Protein AF-A0A180FPC4-F1 (afdb_monomer)

Sequence (93 aa):
MASVTAFIRVSKKSVQSANVRFRLPDGRSVQLFHKSELTVNPAHWDGKKQDIKAKVVCDAREKTKIANDVPARKNLILEIYNSAPDKSALTSE

Mean predicted aligned error: 5.38 Å

Solvent-accessible surface area (backbone atoms only — not comparable to full-atom values): 5682 Å² total; per-residue (Å²): 131,70,51,66,46,56,46,72,72,78,94,54,94,81,52,71,64,28,46,41,27,38,36,39,45,44,82,95,83,41,74,40,51,45,83,44,91,52,67,42,40,59,89,43,53,27,76,87,80,52,34,69,40,88,88,56,94,65,60,68,67,60,50,53,46,48,65,49,49,49,57,51,50,39,50,51,54,50,48,54,56,70,69,42,92,58,68,84,78,64,77,57,128

Structure (mmCIF, N/CA/C/O backbone):
data_AF-A0A180FPC4-F1
#
_entry.id   AF-A0A180FPC4-F1
#
loop_
_atom_site.group_PDB
_atom_site.id
_atom_site.type_symbol
_atom_site.label_atom_id
_atom_site.label_alt_id
_atom_site.label_comp_id
_atom_site.label_asym_id
_atom_site.label_entity_id
_atom_site.label_seq_id
_atom_site.pdbx_PDB_ins_code
_atom_site.Cartn_x
_atom_site.Cartn_y
_atom_site.Cartn_z
_atom_site.occupancy
_atom_site.B_iso_or_equiv
_atom_site.auth_seq_id
_atom_site.auth_comp_id
_atom_site.auth_asym_id
_atom_site.auth_atom_id
_atom_site.pdbx_PDB_model_num
ATOM 1 N N . MET A 1 1 ? 15.166 5.293 -7.773 1.00 67.81 1 MET A N 1
ATOM 2 C CA . MET A 1 1 ? 14.922 4.066 -6.989 1.00 67.81 1 MET A CA 1
ATOM 3 C C . MET A 1 1 ? 13.423 3.952 -6.809 1.00 67.81 1 MET A C 1
ATOM 5 O O . MET A 1 1 ? 12.833 4.861 -6.229 1.00 67.81 1 MET A O 1
ATOM 9 N N . ALA A 1 2 ? 12.817 2.911 -7.378 1.00 79.75 2 ALA A N 1
ATOM 10 C CA . ALA A 1 2 ? 11.388 2.667 -7.239 1.00 79.75 2 ALA A CA 1
ATOM 11 C C . ALA A 1 2 ? 11.034 2.459 -5.759 1.00 79.75 2 ALA A C 1
ATOM 13 O O . ALA A 1 2 ? 11.783 1.826 -5.016 1.00 79.75 2 ALA A O 1
ATOM 14 N N . SER A 1 3 ? 9.906 3.012 -5.322 1.00 87.94 3 SER A N 1
ATOM 15 C CA . SER A 1 3 ? 9.413 2.850 -3.950 1.00 87.94 3 SER A CA 1
ATOM 16 C C . SER A 1 3 ? 7.937 2.498 -3.984 1.00 87.94 3 SER A C 1
ATOM 18 O O . SER A 1 3 ? 7.199 3.041 -4.796 1.00 87.94 3 SER A O 1
ATOM 20 N N . VAL A 1 4 ? 7.488 1.586 -3.121 1.00 92.12 4 VAL A N 1
ATOM 21 C CA . VAL A 1 4 ? 6.079 1.173 -3.090 1.00 92.12 4 VAL A CA 1
ATOM 22 C C . VAL A 1 4 ? 5.355 1.886 -1.957 1.00 92.12 4 VAL A C 1
ATOM 24 O O . VAL A 1 4 ? 5.655 1.696 -0.778 1.00 92.12 4 VAL A O 1
ATOM 27 N N . THR A 1 5 ? 4.357 2.688 -2.314 1.00 93.19 5 THR A N 1
ATOM 28 C CA . THR A 1 5 ? 3.483 3.377 -1.357 1.00 93.19 5 THR A CA 1
ATOM 29 C C . THR A 1 5 ? 2.136 2.676 -1.270 1.00 93.19 5 THR A C 1
ATOM 31 O O . THR A 1 5 ? 1.503 2.450 -2.298 1.00 93.19 5 THR A O 1
ATOM 34 N N . ALA A 1 6 ? 1.681 2.360 -0.061 1.00 94.31 6 ALA A N 1
ATOM 35 C CA . ALA A 1 6 ? 0.349 1.827 0.192 1.00 94.31 6 ALA A CA 1
ATOM 36 C C . ALA A 1 6 ? -0.624 2.953 0.568 1.00 94.31 6 ALA A C 1
ATOM 38 O O . ALA A 1 6 ? -0.279 3.871 1.313 1.00 94.31 6 ALA A O 1
ATOM 39 N N . PHE A 1 7 ? -1.844 2.889 0.049 1.00 93.56 7 PHE A N 1
ATOM 40 C CA . PHE A 1 7 ? -2.890 3.881 0.268 1.00 93.56 7 PHE A CA 1
ATOM 41 C C . PHE A 1 7 ? -4.273 3.241 0.165 1.00 93.56 7 PHE A C 1
ATOM 43 O O . PHE A 1 7 ? -4.442 2.164 -0.397 1.00 93.56 7 PHE A O 1
ATOM 50 N N . ILE A 1 8 ? -5.290 3.932 0.665 1.00 93.19 8 ILE A N 1
ATOM 51 C CA . ILE A 1 8 ? -6.690 3.544 0.484 1.00 93.19 8 ILE A CA 1
ATOM 52 C C . ILE A 1 8 ? -7.414 4.616 -0.323 1.00 93.19 8 ILE A C 1
ATOM 54 O O . ILE A 1 8 ? -7.053 5.793 -0.289 1.00 93.19 8 ILE A O 1
ATOM 58 N N . ARG A 1 9 ? -8.459 4.215 -1.049 1.00 88.56 9 ARG A N 1
ATOM 59 C CA . ARG A 1 9 ? -9.368 5.145 -1.730 1.00 88.56 9 ARG A CA 1
ATOM 60 C C . ARG A 1 9 ? -10.781 4.845 -1.265 1.00 88.56 9 ARG A C 1
ATOM 62 O O . ARG A 1 9 ? -11.245 3.720 -1.439 1.00 88.56 9 ARG A O 1
ATOM 69 N N . VAL A 1 10 ? -11.441 5.851 -0.707 1.00 87.12 10 VAL A N 1
ATOM 70 C CA . VAL A 1 10 ? -12.837 5.786 -0.270 1.00 87.12 10 VAL A CA 1
ATOM 71 C C . VAL A 1 10 ? -13.675 6.738 -1.109 1.00 87.12 10 VAL A C 1
ATOM 73 O O . VAL A 1 10 ? -13.262 7.866 -1.358 1.00 87.12 10 VAL A O 1
ATOM 76 N N . SER A 1 11 ? -14.837 6.278 -1.569 1.00 77.94 11 SER A N 1
ATOM 77 C CA . SER A 1 11 ? -15.788 7.097 -2.333 1.00 77.94 11 SER A CA 1
ATOM 78 C C . SER A 1 11 ? -16.793 7.826 -1.437 1.00 77.94 11 SER A C 1
ATOM 80 O O . SER A 1 11 ? -17.316 8.865 -1.824 1.00 77.94 11 SER A O 1
ATOM 82 N N . L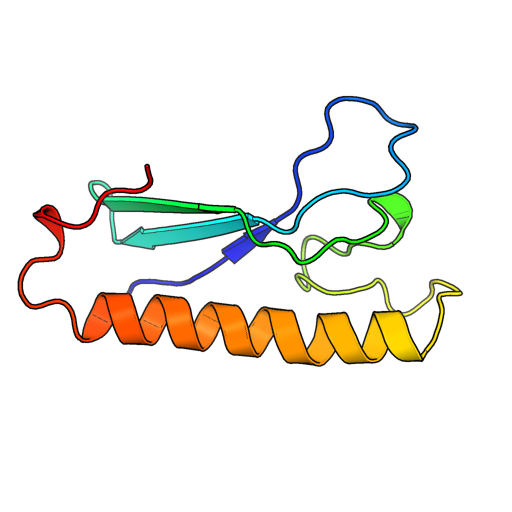YS A 1 12 ? -17.060 7.305 -0.232 1.00 80.69 12 LYS A N 1
ATOM 83 C CA . LYS A 1 12 ? -17.986 7.881 0.755 1.00 80.69 12 LYS A CA 1
ATOM 84 C C . LYS A 1 12 ? -17.356 7.860 2.149 1.00 80.69 12 LYS A C 1
ATOM 86 O O . LYS A 1 12 ? -16.577 6.965 2.465 1.00 80.69 12 LYS A O 1
ATOM 91 N N . LYS A 1 13 ? -17.726 8.823 3.003 1.00 68.56 13 LYS A N 1
ATOM 92 C CA . LYS A 1 13 ? -17.229 8.923 4.391 1.00 68.56 13 LYS A CA 1
ATOM 93 C C . LYS A 1 13 ? -17.627 7.736 5.283 1.00 68.56 13 LYS A C 1
ATOM 95 O O . LYS A 1 13 ? -16.929 7.475 6.250 1.00 68.56 13 LYS A O 1
ATOM 100 N N . SER A 1 14 ? -18.715 7.030 4.969 1.00 72.81 14 SER A N 1
ATOM 101 C CA . SER A 1 14 ? -19.277 5.944 5.791 1.00 72.81 14 SER A CA 1
ATOM 102 C C . SER A 1 14 ? -18.821 4.535 5.393 1.00 72.81 14 SER A C 1
ATOM 104 O O . SER A 1 14 ? -19.395 3.550 5.851 1.00 72.81 14 SER A O 1
ATOM 106 N N . VAL A 1 15 ? -17.819 4.409 4.519 1.00 80.12 15 VAL A N 1
ATOM 107 C CA . VAL A 1 15 ? -17.313 3.096 4.104 1.00 80.12 15 VAL A CA 1
ATOM 108 C C . VAL A 1 15 ? -16.604 2.433 5.286 1.00 80.12 15 VAL A C 1
ATOM 110 O O . VAL A 1 15 ? -15.631 2.976 5.800 1.00 80.12 15 VAL A O 1
ATOM 113 N N . GLN A 1 16 ? -17.083 1.257 5.694 1.00 81.00 16 GLN A N 1
ATOM 114 C CA . GLN A 1 16 ? -16.530 0.509 6.831 1.00 81.00 16 GLN A CA 1
ATOM 115 C C . GLN A 1 16 ? -15.316 -0.356 6.455 1.00 81.00 16 GLN A C 1
ATOM 117 O O . GLN A 1 16 ? -14.551 -0.755 7.325 1.00 81.00 16 GLN A O 1
ATOM 122 N N . SER A 1 17 ? -15.093 -0.597 5.161 1.00 87.00 17 SER A N 1
ATOM 123 C CA . SER A 1 17 ? -13.980 -1.398 4.646 1.00 87.00 17 SER A CA 1
ATOM 124 C C . SER A 1 17 ? -13.486 -0.854 3.307 1.00 87.00 17 SER A C 1
ATOM 126 O O . SER A 1 17 ? -14.264 -0.720 2.362 1.00 87.00 17 SER A O 1
ATOM 128 N N . ALA A 1 18 ? -12.192 -0.572 3.190 1.00 90.69 18 ALA A N 1
ATOM 129 C CA . ALA A 1 18 ? -11.557 -0.205 1.928 1.00 90.69 18 ALA A CA 1
ATOM 130 C C . ALA A 1 18 ? -10.370 -1.115 1.629 1.00 90.69 18 ALA A C 1
ATOM 132 O O . ALA A 1 18 ? -9.617 -1.481 2.529 1.00 90.69 18 ALA A O 1
ATOM 133 N N . ASN A 1 19 ? -10.179 -1.433 0.348 1.00 92.81 19 ASN A N 1
ATOM 134 C CA . ASN A 1 19 ? -8.999 -2.160 -0.099 1.00 92.81 19 ASN A CA 1
ATOM 135 C C . ASN A 1 19 ? -7.747 -1.282 -0.005 1.00 92.81 19 ASN A C 1
ATOM 137 O O . ASN A 1 19 ? -7.739 -0.139 -0.487 1.00 92.81 19 ASN A O 1
ATOM 141 N N . VAL A 1 20 ? -6.674 -1.856 0.532 1.00 93.56 20 VAL A N 1
ATOM 142 C CA . VAL A 1 20 ? -5.326 -1.304 0.435 1.00 93.56 20 VAL A CA 1
ATOM 143 C C . VAL A 1 20 ? -4.857 -1.451 -1.007 1.00 93.56 20 VAL A C 1
ATOM 145 O O . VAL A 1 20 ? -4.856 -2.534 -1.598 1.00 93.56 20 VAL A O 1
ATOM 148 N N . ARG A 1 21 ? -4.477 -0.326 -1.591 1.00 94.38 21 ARG A N 1
ATOM 149 C CA . ARG A 1 21 ? -3.881 -0.220 -2.914 1.00 94.38 21 ARG A CA 1
ATOM 150 C C . ARG A 1 21 ? -2.412 0.124 -2.769 1.00 94.38 21 ARG A C 1
ATOM 152 O O . ARG A 1 21 ? -2.018 0.812 -1.832 1.00 94.38 21 ARG A O 1
ATOM 159 N N . PHE A 1 22 ? -1.615 -0.323 -3.721 1.00 94.38 22 PHE A N 1
ATOM 160 C CA . PHE A 1 22 ? -0.192 -0.048 -3.785 1.00 94.38 22 PHE A CA 1
ATOM 161 C C . PHE A 1 22 ? 0.091 0.730 -5.057 1.00 94.38 22 PHE A C 1
ATOM 163 O O . PHE A 1 22 ? -0.504 0.471 -6.100 1.00 94.38 22 PHE A O 1
ATOM 170 N N . ARG A 1 23 ? 0.976 1.711 -4.950 1.00 92.88 23 ARG A N 1
ATOM 171 C CA . ARG A 1 23 ? 1.473 2.496 -6.072 1.00 92.88 23 ARG A CA 1
ATOM 172 C C . ARG A 1 23 ? 2.986 2.388 -6.089 1.00 92.88 23 ARG A C 1
ATOM 174 O O . ARG A 1 23 ? 3.613 2.720 -5.081 1.00 92.88 23 ARG A O 1
ATOM 181 N N . LEU A 1 24 ? 3.536 1.977 -7.224 1.00 91.88 24 LEU A N 1
ATOM 182 C CA . LEU A 1 24 ? 4.970 1.949 -7.494 1.00 91.88 24 LEU A CA 1
ATOM 183 C C . LEU A 1 24 ? 5.271 2.993 -8.579 1.00 91.88 24 LEU A C 1
ATOM 185 O O . LEU A 1 24 ? 5.027 2.739 -9.758 1.00 91.88 24 LEU A O 1
ATOM 189 N N . PRO A 1 25 ? 5.729 4.198 -8.201 1.00 89.81 25 PRO A N 1
ATOM 190 C CA . PRO A 1 25 ? 6.380 5.112 -9.129 1.00 89.81 25 PRO A CA 1
ATOM 191 C C . PRO A 1 25 ? 7.841 4.708 -9.380 1.00 89.81 25 PRO A C 1
ATOM 193 O O . PRO A 1 25 ? 8.589 4.456 -8.431 1.00 89.81 25 PRO A O 1
ATOM 196 N N . ASP A 1 26 ? 8.265 4.747 -10.642 1.00 85.12 26 ASP A N 1
ATOM 197 C CA . ASP A 1 26 ? 9.679 4.802 -11.032 1.00 85.12 26 ASP A CA 1
ATOM 198 C C . ASP A 1 26 ? 9.888 5.959 -12.028 1.00 85.12 26 ASP A C 1
ATOM 200 O O . ASP A 1 26 ? 9.560 5.882 -13.214 1.00 85.12 26 ASP A O 1
ATOM 204 N N . GLY A 1 27 ? 10.378 7.092 -11.518 1.00 81.06 27 GLY A N 1
ATOM 205 C CA . GLY A 1 27 ? 10.602 8.305 -12.310 1.00 81.06 27 GLY A CA 1
ATOM 206 C C . GLY A 1 27 ? 9.315 8.990 -12.793 1.00 81.06 27 GLY A C 1
ATOM 207 O O . GLY A 1 27 ? 8.316 9.044 -12.077 1.00 81.06 27 GLY A O 1
ATOM 208 N N . ARG A 1 28 ? 9.367 9.584 -13.9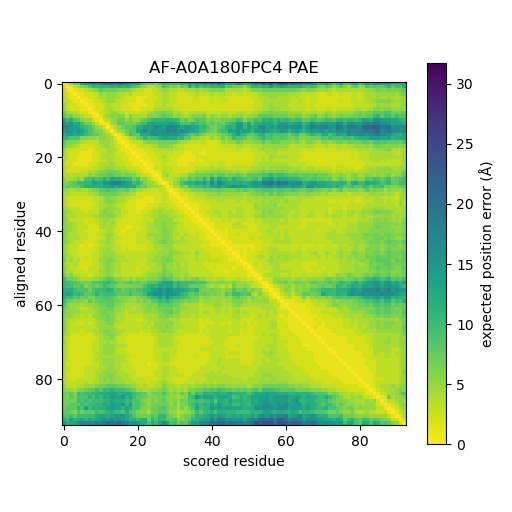95 1.00 71.44 28 ARG A N 1
ATOM 209 C CA . ARG A 1 28 ? 8.229 10.294 -14.617 1.00 71.44 28 ARG A CA 1
ATOM 210 C C . ARG A 1 28 ? 7.346 9.390 -15.481 1.00 71.44 28 ARG A C 1
ATOM 212 O O . ARG A 1 28 ? 6.222 9.776 -15.777 1.00 71.44 28 ARG A O 1
ATOM 219 N N . SER A 1 29 ? 7.857 8.230 -15.884 1.00 75.94 29 SER A N 1
ATOM 220 C CA . SER A 1 29 ? 7.274 7.427 -16.965 1.00 75.94 29 SER A CA 1
ATOM 221 C C . SER A 1 29 ? 6.523 6.197 -16.463 1.00 75.94 29 SER A C 1
ATOM 223 O O . SER A 1 29 ? 5.562 5.780 -17.097 1.00 75.94 29 SER A O 1
ATOM 225 N N . VAL A 1 30 ? 6.942 5.616 -15.333 1.00 82.81 30 VAL A N 1
ATOM 226 C CA . VAL A 1 30 ? 6.353 4.382 -14.804 1.00 82.81 30 VAL A CA 1
ATOM 227 C C . VAL A 1 30 ? 5.562 4.695 -13.545 1.00 82.81 30 VAL A C 1
ATOM 229 O O . VAL A 1 30 ? 6.105 5.164 -12.541 1.00 82.81 30 VAL A O 1
ATOM 232 N N . GLN A 1 31 ? 4.265 4.413 -13.590 1.00 88.50 31 GLN A N 1
ATOM 233 C CA . GLN A 1 31 ? 3.391 4.483 -12.431 1.00 88.50 31 GLN A CA 1
ATOM 234 C C . GLN A 1 31 ? 2.467 3.272 -12.433 1.00 88.50 31 GLN A C 1
ATOM 236 O O . GLN A 1 31 ? 1.468 3.250 -13.146 1.00 88.50 31 GLN A O 1
ATOM 241 N N . LEU A 1 32 ? 2.813 2.276 -11.616 1.00 90.75 32 LEU A N 1
ATOM 242 C CA . LEU A 1 32 ? 2.034 1.052 -11.501 1.00 90.75 32 LEU A CA 1
ATOM 243 C C . LEU A 1 32 ? 1.090 1.102 -10.305 1.00 90.75 32 LEU A C 1
ATOM 245 O O . LEU A 1 32 ? 1.430 1.656 -9.251 1.00 90.75 32 LEU A O 1
ATOM 249 N N . PHE A 1 33 ? -0.078 0.486 -10.458 1.00 91.88 33 PHE A N 1
ATOM 250 C CA . PHE A 1 33 ? -1.091 0.367 -9.417 1.00 91.88 33 PHE A CA 1
ATOM 251 C C . PHE A 1 33 ? -1.469 -1.093 -9.191 1.00 91.88 33 PHE A C 1
ATOM 253 O O . PHE A 1 33 ? -1.741 -1.824 -10.131 1.00 91.88 33 PHE A O 1
ATOM 260 N N . HIS A 1 34 ? -1.546 -1.499 -7.925 1.00 91.25 34 HIS A N 1
ATOM 261 C CA . HIS A 1 34 ? -2.014 -2.828 -7.532 1.00 91.25 34 HIS A CA 1
ATOM 262 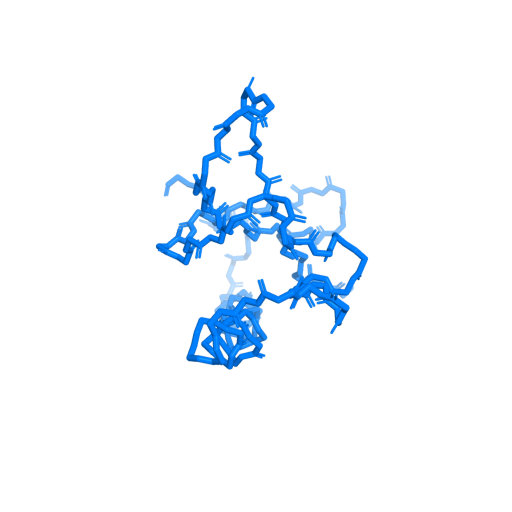C C . HIS A 1 34 ? -3.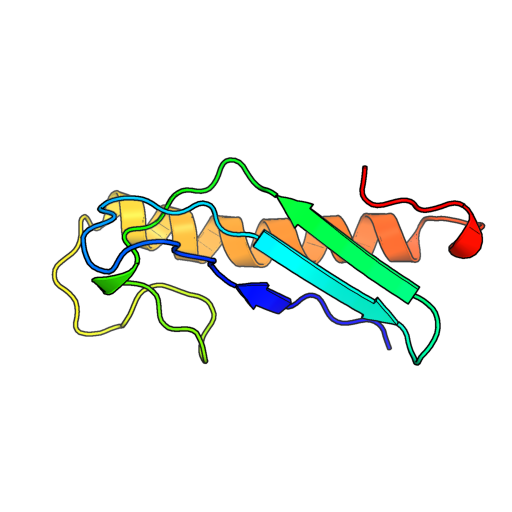138 -2.710 -6.508 1.00 91.25 34 HIS A C 1
ATOM 264 O O . HIS A 1 34 ? -2.962 -2.103 -5.445 1.00 91.25 34 HIS A O 1
ATOM 270 N N . LYS A 1 35 ? -4.303 -3.291 -6.802 1.00 92.12 35 LYS A N 1
ATOM 271 C CA . LYS A 1 35 ? -5.402 -3.416 -5.839 1.00 92.12 35 LYS A CA 1
ATOM 272 C C . LYS A 1 35 ? -5.248 -4.744 -5.105 1.00 92.12 35 LYS A C 1
ATOM 274 O O . LYS A 1 35 ? -5.318 -5.798 -5.720 1.00 92.12 35 LYS A O 1
ATOM 279 N N . SER A 1 36 ? -5.066 -4.699 -3.787 1.00 91.25 36 SER A N 1
ATOM 280 C CA . SER A 1 36 ? -4.976 -5.924 -2.990 1.00 91.25 36 SER A CA 1
ATOM 281 C C . SER A 1 36 ? -6.311 -6.325 -2.365 1.00 91.25 36 SER A C 1
ATOM 283 O O . SER A 1 36 ? -7.203 -5.497 -2.167 1.00 91.25 36 SER A O 1
ATOM 285 N N . GLU A 1 37 ? -6.388 -7.593 -1.971 1.00 91.00 37 GLU A N 1
ATOM 286 C CA . GLU A 1 37 ? -7.473 -8.152 -1.156 1.00 91.00 37 GLU A CA 1
ATOM 287 C C . GLU A 1 37 ? -7.432 -7.688 0.308 1.00 91.00 37 GLU A C 1
ATOM 289 O O . GLU A 1 37 ? -8.351 -7.962 1.075 1.00 91.00 37 GLU A O 1
ATOM 294 N N . LEU A 1 38 ? -6.377 -6.980 0.730 1.00 91.12 38 LEU A N 1
ATOM 295 C CA . LEU A 1 38 ? -6.273 -6.486 2.098 1.00 91.12 38 LEU A CA 1
ATOM 296 C C . LEU A 1 38 ? -7.310 -5.389 2.311 1.00 91.12 38 LEU A C 1
ATOM 298 O O . LEU A 1 38 ? -7.261 -4.345 1.660 1.00 91.12 38 LEU A O 1
ATOM 302 N N . THR A 1 39 ? -8.230 -5.615 3.239 1.00 90.94 39 THR A N 1
ATOM 303 C CA . THR A 1 39 ? -9.250 -4.645 3.626 1.00 90.94 39 THR A CA 1
ATOM 304 C C . THR A 1 39 ? -8.940 -4.052 4.986 1.00 90.94 39 THR A C 1
ATOM 306 O O . THR A 1 39 ? -8.535 -4.754 5.907 1.00 90.94 39 THR A O 1
ATOM 309 N N . VAL A 1 40 ? -9.173 -2.754 5.120 1.00 90.94 40 VAL A N 1
ATOM 310 C CA . VAL A 1 40 ? -8.979 -2.001 6.359 1.00 90.94 40 VAL A CA 1
ATOM 311 C C . VAL A 1 40 ? -10.124 -1.016 6.534 1.00 90.94 40 VAL A C 1
ATOM 313 O O . VAL A 1 40 ? -10.619 -0.450 5.556 1.00 90.94 40 VAL A O 1
ATOM 316 N N . ASN A 1 41 ? -10.534 -0.778 7.780 1.00 90.12 41 ASN A N 1
ATOM 317 C CA . ASN A 1 41 ? -11.451 0.309 8.083 1.00 90.12 41 ASN A CA 1
ATOM 318 C C . ASN A 1 41 ? -10.771 1.663 7.786 1.00 90.12 41 ASN A C 1
ATOM 320 O O . ASN A 1 41 ? -9.760 1.994 8.416 1.00 90.12 41 ASN A O 1
ATOM 324 N N . PRO A 1 42 ? -11.315 2.486 6.871 1.00 90.00 42 PRO A N 1
ATOM 325 C CA . PRO A 1 42 ? -10.736 3.781 6.523 1.00 90.00 42 PRO A CA 1
ATOM 326 C C . PRO A 1 42 ? -10.511 4.724 7.705 1.00 90.00 42 PRO A C 1
ATOM 328 O O . PRO A 1 42 ? -9.565 5.510 7.690 1.00 90.00 42 PRO A O 1
ATOM 331 N N . ALA A 1 43 ? -11.345 4.642 8.745 1.00 88.44 43 ALA A N 1
ATOM 332 C CA . ALA A 1 43 ? -11.186 5.444 9.954 1.00 88.44 43 ALA A CA 1
ATOM 333 C C . ALA A 1 43 ? -9.906 5.078 10.728 1.00 88.44 43 ALA A C 1
ATOM 335 O O . ALA A 1 43 ? -9.321 5.931 11.405 1.00 88.44 43 ALA A O 1
ATOM 336 N N . HIS A 1 44 ? -9.455 3.828 10.603 1.00 90.12 44 HIS A N 1
ATOM 337 C CA . HIS A 1 44 ? -8.328 3.258 11.338 1.00 90.12 44 HIS A CA 1
ATOM 338 C C . HIS A 1 44 ? -7.002 3.399 10.584 1.00 90.12 44 HIS A C 1
ATOM 340 O O . HIS A 1 44 ? -5.947 3.321 11.205 1.00 90.12 44 HIS A O 1
ATOM 346 N N . TRP A 1 45 ? -7.036 3.645 9.274 1.00 92.12 45 TRP A N 1
ATOM 347 C CA . TRP A 1 45 ? -5.841 3.762 8.439 1.00 92.12 45 TRP A CA 1
ATOM 348 C C . TRP A 1 45 ? -5.045 5.048 8.709 1.00 92.12 45 TRP A C 1
ATOM 350 O O . TRP A 1 45 ? -5.583 6.158 8.700 1.00 92.12 45 TRP A O 1
ATOM 360 N N . ASP A 1 46 ? -3.740 4.906 8.906 1.00 92.25 46 ASP A N 1
ATOM 361 C CA . ASP A 1 46 ? -2.754 5.980 8.966 1.00 92.25 46 ASP A CA 1
ATOM 362 C C . ASP A 1 46 ? -2.046 6.084 7.609 1.00 92.25 46 ASP A C 1
ATOM 364 O O . ASP A 1 46 ? -1.198 5.267 7.263 1.00 92.25 46 ASP A O 1
ATOM 368 N N . GLY A 1 47 ? -2.370 7.117 6.828 1.00 89.88 47 GLY A N 1
ATOM 369 C CA . GLY A 1 47 ? -1.763 7.321 5.510 1.00 89.88 47 GLY A CA 1
ATOM 370 C C . GLY A 1 47 ? -0.275 7.683 5.535 1.00 89.88 47 GLY A C 1
ATOM 371 O O . GLY A 1 47 ? 0.400 7.489 4.528 1.00 89.88 47 GLY A O 1
ATOM 372 N N . LYS A 1 48 ? 0.254 8.189 6.658 1.00 89.38 48 LYS A N 1
ATOM 373 C CA . LYS A 1 48 ? 1.679 8.534 6.781 1.00 89.38 48 LYS A CA 1
ATOM 374 C C . LYS A 1 48 ? 2.504 7.295 7.091 1.00 89.38 48 LYS A C 1
ATOM 376 O O . LYS A 1 48 ? 3.523 7.064 6.448 1.00 89.38 48 LYS A O 1
ATOM 381 N N . LYS A 1 49 ? 2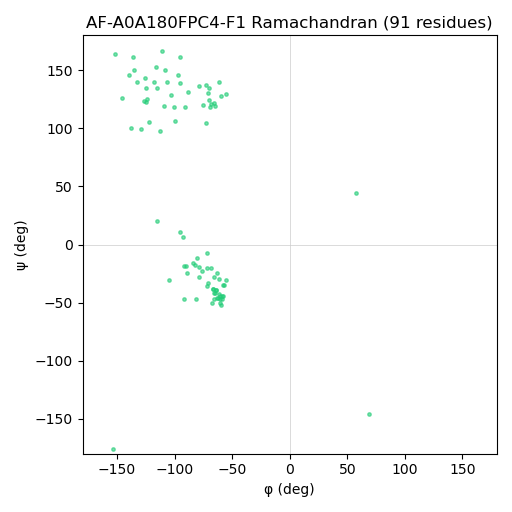.044 6.493 8.054 1.00 90.56 49 LYS A N 1
ATOM 382 C CA . LYS A 1 49 ? 2.699 5.229 8.425 1.00 90.56 49 LYS A CA 1
ATOM 383 C C . LYS A 1 49 ? 2.377 4.088 7.466 1.00 90.56 49 LYS A C 1
ATOM 385 O O . LYS A 1 49 ? 3.143 3.136 7.384 1.00 90.56 49 LYS A O 1
ATOM 390 N N . GLN A 1 50 ? 1.295 4.229 6.701 1.00 92.06 50 GLN A N 1
ATOM 391 C CA . GLN A 1 50 ? 0.759 3.208 5.806 1.00 92.06 50 GLN A CA 1
ATOM 392 C C . GLN A 1 50 ? 0.425 1.916 6.568 1.00 92.06 50 GLN A C 1
ATOM 394 O O . GLN A 1 50 ? 0.774 0.822 6.131 1.00 92.06 50 GLN A O 1
ATOM 399 N N . ASP A 1 51 ? -0.207 2.089 7.728 1.00 91.94 51 ASP A N 1
ATOM 400 C CA . ASP A 1 51 ? -0.555 1.048 8.698 1.00 91.94 51 ASP A CA 1
ATOM 401 C C . ASP A 1 51 ? -1.782 1.506 9.516 1.00 91.94 51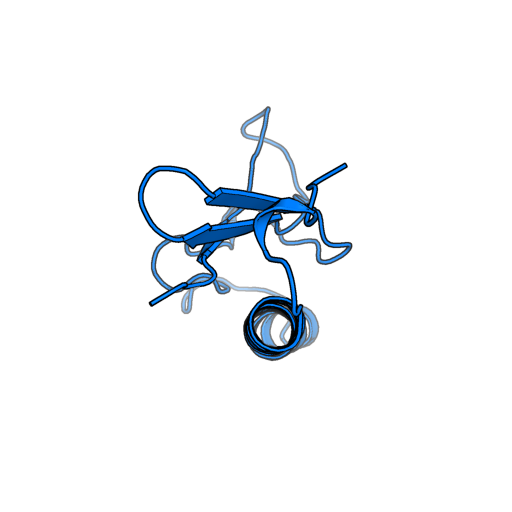 ASP A C 1
ATOM 403 O O . ASP A 1 51 ? -2.346 2.572 9.264 1.00 91.94 51 ASP A O 1
ATOM 407 N N . ILE A 1 52 ? -2.219 0.737 10.507 1.00 90.06 52 ILE A N 1
ATOM 408 C CA . ILE A 1 52 ? -3.264 1.120 11.453 1.00 90.06 52 ILE A CA 1
ATOM 409 C C . ILE A 1 52 ? -2.753 2.178 12.444 1.00 90.06 52 ILE A C 1
ATOM 411 O O . ILE A 1 52 ? -1.664 2.084 13.014 1.00 90.06 52 ILE A O 1
ATOM 415 N N . LYS A 1 53 ? -3.581 3.193 12.711 1.00 89.25 53 LYS A N 1
ATOM 416 C CA . LYS A 1 53 ? -3.327 4.236 13.714 1.00 89.25 53 LYS A CA 1
ATOM 417 C C . LYS A 1 53 ? -3.062 3.615 15.086 1.00 89.25 53 LYS A C 1
ATOM 419 O O . LYS A 1 53 ? -3.874 2.863 15.617 1.00 89.25 53 LYS A O 1
ATOM 424 N N . ALA A 1 54 ? -1.970 4.033 15.724 1.00 83.81 54 ALA A N 1
ATOM 425 C CA . ALA A 1 54 ? -1.522 3.459 16.995 1.00 83.81 54 ALA A CA 1
ATOM 426 C C . ALA A 1 54 ? -2.554 3.546 18.139 1.00 83.81 54 ALA A C 1
ATOM 428 O O . ALA A 1 54 ? -2.617 2.633 18.956 1.00 83.81 54 ALA A O 1
ATOM 429 N N . LYS A 1 55 ? -3.352 4.625 18.189 1.00 83.75 55 LYS A N 1
ATOM 430 C CA . LYS A 1 55 ? -4.322 4.914 19.265 1.00 83.75 55 LYS A CA 1
ATOM 431 C C . LYS A 1 55 ? -5.747 4.407 18.992 1.00 83.75 55 LYS A C 1
ATOM 433 O O . LYS A 1 55 ? -6.658 4.752 19.735 1.00 83.75 55 LYS A O 1
ATOM 438 N N . VAL A 1 56 ? -5.969 3.659 17.914 1.00 85.06 56 VAL A N 1
ATOM 439 C CA . VAL A 1 56 ? -7.304 3.152 17.578 1.00 85.06 56 VAL A CA 1
ATOM 440 C C . VAL A 1 56 ? -7.540 1.806 18.250 1.00 85.06 56 VAL A C 1
ATOM 442 O O . VAL A 1 56 ? -6.715 0.898 18.139 1.00 85.06 56 VAL A O 1
ATOM 445 N N . VAL A 1 57 ? -8.692 1.679 18.910 1.00 80.88 57 VAL A N 1
ATOM 446 C CA . VAL A 1 57 ? -9.203 0.397 19.397 1.00 80.88 57 VAL A CA 1
ATOM 447 C C . VAL A 1 57 ? -9.681 -0.391 18.181 1.00 80.88 57 VAL A C 1
ATOM 449 O O . VAL A 1 57 ? -10.687 -0.060 17.561 1.00 80.88 57 VAL A O 1
ATOM 452 N N . CYS A 1 58 ? -8.894 -1.382 17.792 1.00 79.00 58 CYS A N 1
ATOM 453 C CA . CYS A 1 58 ? -9.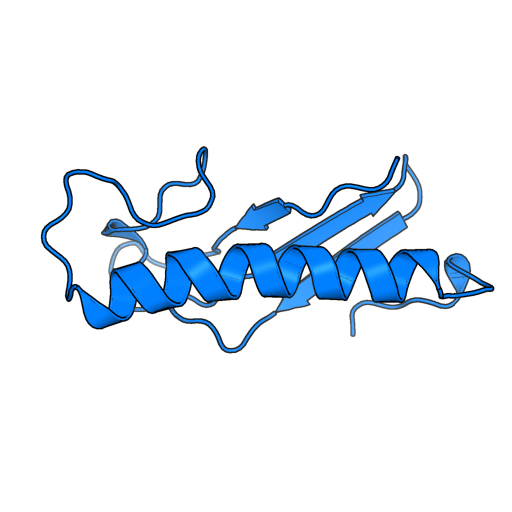163 -2.293 16.688 1.00 79.00 58 CYS A CA 1
ATOM 454 C C . CYS A 1 58 ? -8.818 -3.707 17.137 1.00 79.00 58 CYS A C 1
ATOM 456 O O . CYS A 1 58 ? -8.075 -3.889 18.108 1.00 79.00 58 CYS A O 1
ATOM 458 N N . ASP A 1 59 ? -9.348 -4.698 16.429 1.00 85.19 59 ASP A N 1
ATOM 459 C CA . ASP A 1 59 ? -9.037 -6.084 16.727 1.00 85.19 59 ASP A CA 1
ATOM 460 C C . ASP A 1 59 ? -7.530 -6.324 16.591 1.00 85.19 59 ASP A C 1
ATOM 462 O O . ASP A 1 59 ? -6.918 -6.005 15.566 1.00 85.19 59 ASP A O 1
ATOM 466 N N . ALA A 1 60 ? -6.913 -6.901 17.625 1.00 85.19 60 ALA A N 1
ATOM 467 C CA . ALA A 1 60 ? -5.469 -7.1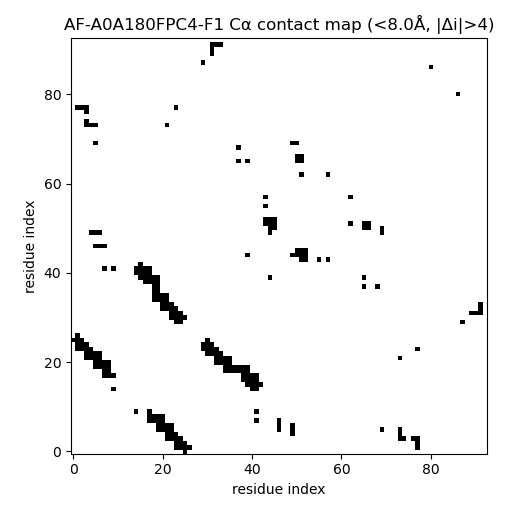35 17.640 1.00 85.19 60 ALA A CA 1
ATOM 468 C C . ALA A 1 60 ? -5.030 -7.994 16.443 1.00 85.19 60 ALA A C 1
ATOM 470 O O . ALA A 1 60 ? -3.981 -7.752 15.852 1.00 85.19 60 ALA A O 1
ATOM 471 N N . ARG A 1 61 ? -5.882 -8.943 16.031 1.00 84.81 61 ARG A N 1
ATOM 472 C CA . ARG A 1 61 ? -5.660 -9.793 14.854 1.00 84.81 61 ARG A CA 1
ATOM 473 C C . ARG A 1 61 ? -5.613 -8.987 13.559 1.00 84.81 61 ARG A C 1
ATOM 475 O O . ARG A 1 61 ? -4.711 -9.198 12.755 1.00 84.81 61 ARG A O 1
ATOM 482 N N . GLU A 1 62 ? -6.546 -8.058 13.363 1.00 83.75 62 GLU A N 1
ATOM 483 C CA . GLU A 1 62 ? -6.566 -7.200 12.172 1.00 83.75 62 GLU A CA 1
ATOM 484 C C . GLU A 1 62 ? -5.351 -6.276 12.137 1.00 83.75 62 GLU A C 1
ATOM 486 O O . GLU A 1 62 ? -4.713 -6.123 11.094 1.00 83.75 62 GLU A O 1
ATOM 491 N N . LYS A 1 63 ? -4.986 -5.709 13.291 1.00 86.69 63 LYS A N 1
ATOM 492 C CA . LYS A 1 63 ? -3.813 -4.843 13.421 1.00 86.69 63 LYS A CA 1
ATOM 493 C C . LYS A 1 63 ? -2.528 -5.578 13.055 1.00 86.69 63 LYS A C 1
ATOM 495 O O . LYS A 1 63 ? -1.765 -5.085 12.232 1.00 86.69 63 LYS A O 1
ATOM 500 N N . THR A 1 64 ? -2.304 -6.764 13.620 1.00 88.50 64 THR A N 1
ATOM 501 C CA . THR A 1 64 ? -1.123 -7.582 13.311 1.00 88.50 64 THR A CA 1
ATOM 502 C C . THR A 1 64 ? -1.115 -8.029 11.854 1.00 88.50 64 THR A C 1
ATOM 504 O O . THR A 1 64 ? -0.065 -8.007 11.218 1.00 88.50 64 THR A O 1
ATOM 507 N N . LYS A 1 65 ? -2.281 -8.384 11.299 1.00 90.56 65 LYS A N 1
ATOM 508 C CA . LYS A 1 65 ? -2.402 -8.760 9.889 1.00 90.56 65 LYS A CA 1
ATOM 509 C C . LYS A 1 65 ? -1.963 -7.622 8.971 1.00 90.56 65 LYS A C 1
ATOM 511 O O . LYS A 1 65 ? -1.096 -7.828 8.137 1.00 90.56 65 LYS A O 1
ATOM 516 N N . ILE A 1 66 ? -2.493 -6.412 9.149 1.00 91.38 66 ILE A N 1
ATOM 517 C CA . ILE A 1 66 ? -2.117 -5.258 8.315 1.00 91.38 66 ILE A CA 1
ATOM 518 C C . ILE A 1 66 ? -0.646 -4.872 8.516 1.00 91.38 66 ILE A C 1
ATOM 520 O O . ILE A 1 66 ? 0.051 -4.636 7.527 1.00 91.38 66 ILE A O 1
ATOM 524 N N . ALA A 1 67 ? -0.161 -4.881 9.761 1.00 91.00 67 ALA A N 1
ATOM 525 C CA . ALA A 1 67 ? 1.226 -4.552 10.086 1.00 91.00 67 ALA A CA 1
ATOM 526 C C . ALA A 1 67 ? 2.241 -5.508 9.432 1.00 91.00 67 ALA A C 1
ATOM 528 O O . ALA A 1 67 ? 3.343 -5.079 9.098 1.00 91.00 67 ALA A O 1
ATOM 529 N N . ASN A 1 68 ? 1.872 -6.772 9.202 1.00 93.00 68 ASN A N 1
ATOM 530 C CA . ASN A 1 68 ? 2.724 -7.759 8.533 1.00 93.00 68 ASN A CA 1
ATOM 531 C C . ASN A 1 68 ? 2.492 -7.800 7.013 1.00 93.00 68 ASN A C 1
ATOM 533 O O . ASN A 1 68 ? 3.445 -7.757 6.230 1.00 93.00 68 ASN A O 1
ATOM 537 N N . ASP A 1 69 ? 1.231 -7.841 6.581 1.00 93.94 69 ASP A N 1
ATOM 538 C CA . ASP A 1 69 ? 0.856 -8.070 5.184 1.00 93.94 69 ASP A CA 1
ATOM 539 C C . ASP A 1 69 ? 1.178 -6.865 4.293 1.00 93.94 69 ASP A C 1
ATOM 541 O O . ASP A 1 69 ? 1.559 -7.041 3.133 1.00 93.94 69 ASP A O 1
ATOM 545 N N . VAL A 1 70 ? 1.044 -5.630 4.797 1.00 94.00 70 VAL A N 1
ATOM 546 C CA . VAL A 1 70 ? 1.318 -4.427 3.993 1.00 94.00 70 VAL A CA 1
ATOM 547 C C . VAL A 1 70 ? 2.809 -4.306 3.652 1.00 94.00 70 VAL A C 1
ATOM 549 O O . VAL A 1 70 ? 3.112 -4.143 2.465 1.00 94.00 70 VAL A O 1
ATOM 552 N N . PRO A 1 71 ? 3.758 -4.400 4.605 1.00 94.00 71 PRO A N 1
ATOM 553 C CA . PRO A 1 71 ? 5.185 -4.438 4.282 1.00 94.00 71 PRO A CA 1
ATOM 554 C C . PRO A 1 71 ? 5.571 -5.636 3.414 1.00 94.00 71 PRO A C 1
ATOM 556 O O . PRO A 1 71 ? 6.271 -5.452 2.419 1.00 94.00 71 PRO A O 1
ATOM 559 N N . ALA A 1 72 ? 5.066 -6.836 3.725 1.00 94.12 72 ALA A N 1
ATOM 560 C CA . ALA A 1 72 ? 5.340 -8.032 2.928 1.00 94.12 72 ALA A CA 1
ATOM 561 C C . ALA A 1 72 ? 4.905 -7.846 1.466 1.00 94.12 72 ALA A C 1
ATOM 563 O O . ALA A 1 72 ? 5.666 -8.128 0.541 1.00 94.12 72 ALA A O 1
ATOM 564 N N . ARG A 1 73 ? 3.715 -7.275 1.241 1.00 94.00 73 ARG A N 1
ATOM 565 C CA . ARG A 1 73 ? 3.209 -6.992 -0.106 1.00 94.00 73 ARG A CA 1
ATOM 566 C C . ARG A 1 73 ? 4.028 -5.925 -0.830 1.00 94.00 73 ARG A C 1
ATOM 568 O O . ARG A 1 73 ? 4.240 -6.062 -2.031 1.00 94.00 73 ARG A O 1
ATOM 575 N N . LYS A 1 74 ? 4.498 -4.880 -0.138 1.00 93.56 74 LYS A N 1
ATOM 576 C CA . LYS A 1 74 ? 5.393 -3.870 -0.737 1.00 93.56 74 LYS A CA 1
ATOM 577 C C . LYS A 1 74 ? 6.687 -4.500 -1.229 1.00 93.56 74 LYS A C 1
ATOM 579 O O . LYS A 1 74 ? 7.089 -4.222 -2.354 1.00 93.56 74 LYS A O 1
ATOM 584 N N . ASN A 1 75 ? 7.299 -5.339 -0.396 1.00 93.44 75 ASN A N 1
ATOM 585 C CA . ASN A 1 75 ? 8.544 -6.019 -0.730 1.00 93.44 75 ASN A CA 1
ATOM 586 C C . ASN A 1 75 ? 8.348 -6.938 -1.933 1.00 93.44 75 ASN A C 1
ATOM 588 O O . ASN A 1 75 ? 9.109 -6.832 -2.885 1.00 93.44 75 ASN A O 1
ATOM 592 N N . LEU A 1 76 ? 7.271 -7.728 -1.947 1.00 92.94 76 LEU A N 1
ATOM 593 C CA . LEU A 1 76 ? 6.941 -8.597 -3.076 1.00 92.94 76 LEU A CA 1
ATOM 594 C C . LEU A 1 76 ? 6.756 -7.811 -4.385 1.00 92.94 76 LEU A C 1
ATOM 596 O O . LEU A 1 76 ? 7.310 -8.183 -5.412 1.00 92.94 76 LEU A O 1
ATOM 600 N N . ILE A 1 77 ? 6.003 -6.703 -4.363 1.00 91.75 77 ILE A N 1
ATOM 601 C CA . ILE A 1 77 ? 5.811 -5.854 -5.554 1.00 91.75 77 ILE A CA 1
ATOM 602 C C . ILE A 1 77 ? 7.152 -5.288 -6.033 1.00 91.75 77 ILE A C 1
ATOM 604 O O . ILE A 1 77 ? 7.418 -5.263 -7.232 1.00 91.75 77 ILE A O 1
ATOM 608 N N . LEU A 1 78 ? 7.994 -4.829 -5.107 1.00 91.44 78 LEU A N 1
ATOM 609 C CA . LEU A 1 78 ? 9.302 -4.271 -5.434 1.00 91.44 78 LEU A CA 1
ATOM 610 C C . LEU A 1 78 ? 10.254 -5.336 -5.999 1.00 91.44 78 LEU A C 1
ATOM 612 O O . LEU A 1 78 ? 11.001 -5.054 -6.929 1.00 91.44 78 LEU A O 1
ATOM 616 N N . GLU A 1 79 ? 10.213 -6.552 -5.465 1.00 91.50 79 GLU A N 1
ATOM 617 C CA . GLU A 1 79 ? 11.004 -7.691 -5.928 1.00 91.50 79 GLU A CA 1
ATOM 618 C C . GLU A 1 79 ? 10.597 -8.129 -7.339 1.00 91.50 79 GLU A C 1
ATOM 620 O O . GLU A 1 79 ? 11.455 -8.260 -8.213 1.00 91.50 79 GLU A O 1
ATOM 625 N N . ILE A 1 80 ? 9.294 -8.256 -7.605 1.00 90.50 80 ILE A N 1
ATOM 626 C CA . ILE A 1 80 ? 8.769 -8.533 -8.952 1.00 90.50 80 ILE A CA 1
ATOM 627 C C . ILE A 1 80 ? 9.194 -7.424 -9.922 1.00 90.50 80 ILE A C 1
ATOM 629 O O . ILE A 1 80 ? 9.666 -7.696 -11.021 1.00 90.50 80 ILE A O 1
ATOM 633 N N . TYR A 1 81 ? 9.093 -6.162 -9.503 1.00 89.38 81 TYR A N 1
ATOM 634 C CA . TYR A 1 81 ? 9.490 -5.027 -10.334 1.00 89.38 81 TYR A CA 1
ATOM 635 C C . TYR A 1 81 ? 10.990 -5.009 -10.661 1.00 89.38 81 TYR A C 1
ATOM 637 O O . TYR A 1 81 ? 11.382 -4.657 -11.771 1.00 89.38 81 TYR A O 1
ATOM 645 N N . ASN A 1 82 ? 11.836 -5.368 -9.695 1.00 88.50 82 ASN A N 1
ATOM 646 C CA . ASN A 1 82 ? 13.286 -5.389 -9.875 1.00 88.50 82 ASN A CA 1
ATOM 647 C C . ASN A 1 82 ? 13.776 -6.628 -10.637 1.00 88.50 82 ASN A C 1
ATOM 649 O O . ASN A 1 82 ? 14.821 -6.555 -11.277 1.00 88.50 82 ASN A O 1
ATOM 653 N N . SER A 1 83 ? 13.050 -7.745 -10.560 1.00 89.56 83 SER A N 1
ATOM 654 C CA . SER A 1 83 ? 13.355 -8.974 -11.307 1.00 89.56 83 SER A CA 1
ATOM 655 C C . SER A 1 83 ? 12.836 -8.949 -12.745 1.00 89.56 83 SER A C 1
ATOM 657 O O . SER A 1 83 ? 13.309 -9.727 -13.572 1.00 89.56 83 SER A O 1
ATOM 659 N N . ALA A 1 84 ? 11.902 -8.050 -13.067 1.00 87.44 84 ALA A N 1
ATOM 660 C CA . ALA A 1 84 ? 11.415 -7.871 -14.425 1.00 87.44 84 ALA A CA 1
ATOM 661 C C . ALA A 1 84 ? 12.535 -7.337 -15.348 1.00 87.44 84 ALA A C 1
ATOM 663 O O . ALA A 1 84 ? 13.065 -6.249 -15.096 1.00 87.44 84 ALA A O 1
ATOM 664 N N . PRO A 1 85 ? 12.881 -8.056 -16.436 1.00 80.50 85 PRO A N 1
ATOM 665 C CA . PRO A 1 85 ? 13.942 -7.641 -17.355 1.00 80.50 85 PRO A CA 1
ATOM 666 C C . PRO A 1 85 ? 13.541 -6.418 -18.189 1.00 80.50 85 PRO A C 1
ATOM 668 O O . PRO A 1 85 ? 14.383 -5.576 -18.491 1.00 80.50 85 PRO A O 1
ATOM 671 N N . ASP A 1 86 ? 12.252 -6.298 -18.517 1.00 82.75 86 ASP A N 1
ATOM 672 C CA . ASP A 1 86 ? 11.686 -5.143 -19.202 1.00 82.75 86 ASP A CA 1
ATOM 673 C C . ASP A 1 86 ? 10.565 -4.521 -18.365 1.00 82.75 86 ASP A C 1
ATOM 675 O O . ASP A 1 86 ? 9.450 -5.032 -18.259 1.00 82.75 86 ASP A O 1
ATOM 679 N N . LYS A 1 87 ? 10.879 -3.374 -17.766 1.00 80.50 87 LYS A N 1
ATOM 680 C CA . LYS A 1 87 ? 9.951 -2.601 -16.938 1.00 80.50 87 LYS A CA 1
ATOM 681 C C . LYS A 1 87 ? 8.866 -1.903 -17.755 1.00 80.50 87 LYS A C 1
ATOM 683 O O . LYS A 1 87 ? 7.851 -1.523 -17.178 1.00 80.50 87 LYS A O 1
ATOM 688 N N . SER A 1 88 ? 9.079 -1.702 -19.057 1.00 76.31 88 SER A N 1
ATOM 689 C CA . SER A 1 88 ? 8.104 -1.054 -19.941 1.00 76.31 88 SER A CA 1
ATOM 690 C C . SER A 1 88 ? 6.942 -1.977 -20.311 1.00 76.31 88 SER A C 1
ATOM 692 O O . SER A 1 88 ? 5.849 -1.496 -20.599 1.00 76.31 88 SER A O 1
ATOM 694 N N . ALA A 1 89 ? 7.155 -3.292 -20.215 1.00 78.44 89 ALA A N 1
ATOM 695 C CA . ALA A 1 89 ? 6.136 -4.313 -20.431 1.00 78.44 89 ALA A CA 1
ATOM 696 C C . ALA A 1 89 ? 5.217 -4.531 -19.214 1.00 78.44 89 ALA A C 1
ATOM 698 O O . ALA A 1 89 ? 4.199 -5.213 -19.326 1.00 78.44 89 ALA A O 1
ATOM 699 N N . LEU A 1 90 ? 5.557 -3.978 -18.043 1.00 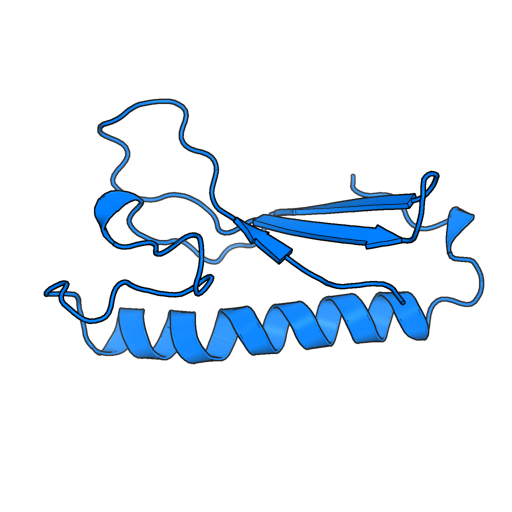80.62 90 LEU A N 1
ATOM 700 C CA . LEU A 1 90 ? 4.720 -4.093 -16.852 1.00 80.62 90 LEU A CA 1
ATOM 701 C C . LEU A 1 90 ? 3.507 -3.166 -16.967 1.00 80.62 90 LEU A C 1
ATOM 703 O O . LEU A 1 90 ? 3.643 -1.944 -17.035 1.00 80.62 90 LEU A O 1
ATOM 707 N N . THR A 1 91 ? 2.315 -3.751 -16.926 1.00 77.88 91 THR A N 1
ATOM 708 C CA . THR A 1 91 ? 1.036 -3.035 -16.909 1.00 77.88 91 THR A CA 1
ATOM 709 C C . THR A 1 91 ? 0.347 -3.195 -15.549 1.00 77.88 91 THR A C 1
ATOM 711 O O . THR A 1 91 ? 0.782 -3.963 -14.693 1.00 77.88 91 THR A O 1
ATOM 714 N N . SER A 1 92 ? -0.676 -2.379 -15.288 1.00 71.69 92 SER A N 1
ATOM 715 C CA . SER A 1 92 ? -1.424 -2.345 -14.013 1.00 71.69 92 SER A CA 1
ATOM 716 C C . SER A 1 92 ? -2.885 -2.769 -14.161 1.00 71.69 92 SER A C 1
ATOM 718 O O . SER A 1 92 ? -3.716 -2.360 -13.348 1.00 71.69 92 SER A O 1
ATOM 720 N N . GLU A 1 93 ? -3.198 -3.494 -15.235 1.00 55.38 93 GLU A N 1
ATOM 721 C CA . GLU A 1 93 ? -4.549 -3.994 -15.517 1.00 55.38 93 GLU A CA 1
ATOM 722 C C . GLU A 1 93 ? -4.895 -5.230 -14.683 1.00 55.38 93 GLU A C 1
ATOM 724 O O . GLU A 1 93 ? -4.013 -6.101 -14.505 1.00 55.38 93 GLU A O 1
#

Nearest PDB structures (foldseek):
  8j84-assembly1_A  TM=3.673E-01  e=2.884E-01  Thermoflavifilum thermophilum
  8u7b-assembly1_C  TM=3.454E-01  e=2.558E-01  Thermoflavifilum thermophilum
  8i88-assembly1_B  TM=3.490E-01  e=4.949E-01  Maribacter polysiphoniae
  8igd-assembly2_B  TM=3.255E-01  e=6.529E+00  Arabidopsis thaliana
  8dg5-assembly1_K  TM=3.082E-01  e=3.805E+00  Drosophila melanogaster

Radius of gyration: 14.28 Å; Cα contacts (8 Å, |Δi|>4): 128; chains: 1; bounding box: 34×20×40 Å

Foldseek 3Di:
DKFKAWDWDDPDPPDQKTWIKIWIDDPPPDIAIDTDPLIDGPVQADRVVRAGDPPDPDDPVSRVCRVPVVVVVRVVVVVVCVPDPDNPPDHHD

pLDDT: mean 87.04, std 7.14, range [55.38, 94.38]

Secondary structure (DSSP, 8-state):
---PEEEE--SSTT-S-EEEEEEEEETTTEEEEEEEEEEE-TTTEETTTTEE-TT----HHHHHHHHHHHHHHHHHHHHHHHH-S-GGG----